Protein AF-A0AAQ4E3R8-F1 (afdb_monomer)

Organism: Amblyomma americanum (NCBI:txid6943)

Foldseek 3Di:
DDDDDDDDDDDPPPPDDDDPPPPPPPPPPPLPAADEPPPVCVVQPDDDSPDDDPDAFKAQDLVSQQQKIKGWDWDQDPVRDTDTDIHMDGAPPCFGQALLVRDTDRQLQHQGSVCSVVNVCLRVQPPDPPGDSDDPVSCVVRQVRRNNSVVVVVVVVVVVVVVVPDDDDD

Solvent-accessible surface area (backbone atoms only — not comparable to full-atom values): 10715 Å² total; per-residue (Å²): 132,89,82,90,82,88,83,81,88,80,77,82,80,82,78,76,82,73,86,81,74,81,72,78,72,71,76,71,75,69,76,78,70,78,70,66,67,90,68,49,50,80,75,73,41,86,81,65,90,77,82,75,77,89,58,62,37,68,43,52,30,59,84,48,68,6,32,30,32,34,42,22,42,73,44,77,45,98,88,72,49,75,44,75,48,77,44,53,49,71,38,65,95,84,18,24,33,11,35,79,80,73,41,69,30,49,64,47,76,11,53,47,45,91,53,28,73,82,31,55,68,46,40,75,33,60,94,46,86,95,53,65,69,66,52,72,68,54,51,60,66,40,45,86,54,16,59,46,52,53,51,52,51,50,53,52,52,51,52,53,54,56,62,70,71,56,76,79,86,130

Sequence (170 aa):
MRTAAQGTRWRVKRTYPVDIAVIFLRGQTRRAAYELPDGVEFVVGGVQTTFQCERGGYFADVSNNCQLFHICNEIYKEDGSVELQQYTFFCGNQTVFNQLSLTCAHPEESVPCSNAPDFFYINDNIGRVGTQAHTEDDLQRAAPLVPGFQQQQQFAASNKHETRLLPPPK

InterPro domains:
  IPR002557 Chitin binding domain [PF01607] (53-113)
  IPR002557 Chitin binding domain [PS50940] (50-115)
  IPR002557 Chitin binding domain [SM00494] (51-115)
  IPR036508 Chitin binding domain superfamily [SSF57625] (51-115)
  IPR052976 Scoloptoxin-like [PTHR22933] (48-166)

Radius of gyration: 32.29 Å; Cα contacts (8 Å, |Δi|>4): 198; chains: 1; bounding box: 82×112×71 Å

pLDDT: mean 81.3, std 18.82, range [37.06, 98.56]

Nearest PDB structures (foldseek):
  2gry-assembly1_A  TM=7.998E-01  e=7.609E-01  Homo sapiens
  6z6d-assembly1_A  TM=4.095E-01  e=6.661E-01  Byrnievirus HK97
  6h01-assembly2_D  TM=4.545E-01  e=1.385E+00  Aequorea victoria
  3l94-assembly1_B  TM=2.468E-01  e=4.468E-01  Pseudomonas aeruginosa

Structure (mmCIF, N/CA/C/O backbone):
data_AF-A0AAQ4E3R8-F1
#
_entry.id   AF-A0AAQ4E3R8-F1
#
loop_
_atom_site.group_PDB
_atom_site.id
_atom_site.type_symbol
_atom_site.label_atom_id
_atom_site.label_alt_id
_atom_site.label_comp_id
_atom_site.label_asym_id
_atom_site.label_entity_id
_atom_site.label_seq_id
_atom_site.pdbx_PDB_ins_code
_atom_site.Cartn_x
_atom_site.Cartn_y
_atom_site.Cartn_z
_atom_site.occupancy
_atom_site.B_iso_or_equiv
_atom_site.auth_seq_id
_atom_site.auth_comp_id
_atom_site.auth_asym_id
_atom_site.auth_atom_id
_atom_site.pdbx_PDB_model_num
ATOM 1 N N . MET A 1 1 ? 49.740 -73.150 -53.128 1.00 37.06 1 MET A N 1
ATOM 2 C CA . MET A 1 1 ? 50.321 -73.603 -51.842 1.00 37.06 1 MET A CA 1
ATOM 3 C C . MET A 1 1 ? 49.910 -72.581 -50.782 1.00 37.06 1 MET A C 1
ATOM 5 O O . MET A 1 1 ? 50.155 -71.410 -51.015 1.00 37.06 1 MET A O 1
ATOM 9 N N . ARG A 1 2 ? 48.958 -72.930 -49.893 1.00 41.69 2 ARG A N 1
ATOM 10 C CA . ARG A 1 2 ? 49.059 -72.904 -48.404 1.00 41.69 2 ARG A CA 1
ATOM 11 C C . ARG A 1 2 ? 49.858 -71.693 -47.870 1.00 41.69 2 ARG A C 1
ATOM 13 O O . ARG A 1 2 ? 51.007 -71.554 -48.246 1.00 41.69 2 ARG A O 1
ATOM 20 N N . THR A 1 3 ? 49.331 -70.809 -47.021 1.00 41.47 3 THR A N 1
ATOM 21 C CA . THR A 1 3 ? 48.738 -71.083 -45.693 1.00 41.47 3 THR A CA 1
ATOM 22 C C . THR A 1 3 ? 47.886 -69.917 -45.166 1.00 41.47 3 THR A C 1
ATOM 24 O O . THR A 1 3 ? 48.167 -68.755 -45.440 1.00 41.47 3 THR A O 1
ATOM 27 N N . ALA A 1 4 ? 46.890 -70.252 -44.341 1.00 44.34 4 ALA A N 1
ATOM 28 C CA . ALA A 1 4 ? 46.156 -69.341 -43.465 1.00 44.34 4 ALA A CA 1
ATOM 29 C C . ALA A 1 4 ? 47.012 -68.885 -42.265 1.00 44.34 4 ALA A C 1
ATOM 31 O O . ALA A 1 4 ? 47.816 -69.668 -41.759 1.00 44.34 4 ALA A O 1
ATOM 32 N N . ALA A 1 5 ? 46.765 -67.675 -41.756 1.00 49.50 5 ALA A N 1
ATOM 33 C CA . ALA A 1 5 ? 47.148 -67.261 -40.408 1.00 49.50 5 ALA A CA 1
ATOM 34 C C . ALA A 1 5 ? 45.989 -66.481 -39.765 1.00 49.50 5 ALA A C 1
ATOM 36 O O . ALA A 1 5 ? 45.514 -65.479 -40.294 1.00 49.50 5 ALA A O 1
ATOM 37 N N . GLN A 1 6 ? 45.507 -67.010 -38.643 1.00 53.19 6 GLN A N 1
ATOM 38 C CA . GLN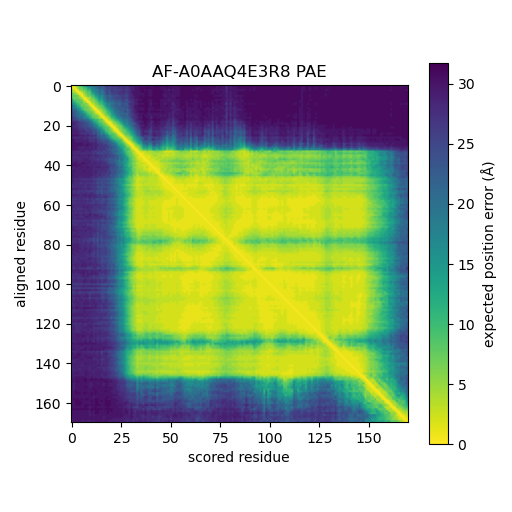 A 1 6 ? 44.514 -66.424 -37.744 1.00 53.19 6 GLN A CA 1
ATOM 39 C C . GLN A 1 6 ? 45.181 -65.342 -36.879 1.00 53.19 6 GLN A C 1
ATOM 41 O O . GLN A 1 6 ? 46.340 -65.500 -36.503 1.00 53.19 6 GLN A O 1
ATOM 46 N N . GLY A 1 7 ? 44.460 -64.280 -36.504 1.00 40.38 7 GLY A N 1
ATOM 47 C CA . GLY A 1 7 ? 45.026 -63.244 -35.632 1.00 40.38 7 GLY A CA 1
ATOM 48 C C . GLY A 1 7 ? 44.042 -62.168 -35.177 1.00 40.38 7 GLY A C 1
ATOM 49 O O . GLY A 1 7 ? 43.924 -61.127 -35.803 1.00 40.38 7 GLY A O 1
ATOM 50 N N . THR A 1 8 ? 43.343 -62.474 -34.083 1.00 46.25 8 THR A N 1
ATOM 51 C CA . THR A 1 8 ? 42.863 -61.574 -33.012 1.00 46.25 8 THR A CA 1
ATOM 52 C C . THR A 1 8 ? 42.056 -60.299 -33.342 1.00 46.25 8 THR A C 1
ATOM 54 O O . THR A 1 8 ? 42.546 -59.232 -33.694 1.00 46.25 8 THR A O 1
ATOM 57 N N . ARG A 1 9 ? 40.760 -60.402 -33.016 1.00 49.06 9 ARG A N 1
ATOM 58 C CA . ARG A 1 9 ? 39.782 -59.325 -32.809 1.00 49.06 9 ARG A CA 1
ATOM 59 C C . ARG A 1 9 ? 40.221 -58.391 -31.670 1.00 49.06 9 ARG A C 1
ATOM 61 O O . ARG A 1 9 ? 40.075 -58.739 -30.498 1.00 49.06 9 ARG A O 1
ATOM 68 N N . TRP A 1 10 ? 40.690 -57.189 -31.994 1.00 40.72 10 TRP A N 1
ATOM 69 C CA . TRP A 1 10 ? 40.943 -56.139 -31.002 1.00 40.72 10 TRP A CA 1
ATOM 70 C C . TRP A 1 10 ? 39.620 -55.526 -30.530 1.00 40.72 10 TRP A C 1
ATOM 72 O O . TRP A 1 10 ? 38.902 -54.860 -31.274 1.00 40.72 10 TRP A O 1
ATOM 82 N N . ARG A 1 11 ? 39.268 -55.795 -29.271 1.00 48.25 11 ARG A N 1
ATOM 83 C CA . ARG A 1 11 ? 38.119 -55.194 -28.592 1.00 48.25 11 ARG A CA 1
ATOM 84 C C . ARG A 1 11 ? 38.507 -53.760 -28.209 1.00 48.25 11 ARG A C 1
ATOM 86 O O . ARG A 1 11 ? 39.247 -53.572 -27.248 1.00 48.25 11 ARG A O 1
ATOM 93 N N . VAL A 1 12 ? 38.026 -52.759 -28.949 1.00 55.62 12 VAL A N 1
ATOM 94 C CA . VAL A 1 12 ? 38.137 -51.343 -28.555 1.00 55.62 12 VAL A CA 1
ATOM 95 C C . VAL A 1 12 ? 37.384 -51.173 -27.234 1.00 55.62 12 VAL A C 1
ATOM 97 O O . VAL A 1 12 ? 36.153 -51.198 -27.207 1.00 55.62 12 VAL A O 1
ATOM 100 N N . LYS A 1 13 ? 38.105 -51.058 -26.114 1.00 42.03 13 LYS A N 1
ATOM 101 C CA . LYS A 1 13 ? 37.509 -50.653 -24.839 1.00 42.03 13 LYS A CA 1
ATOM 102 C C . LYS A 1 13 ? 37.169 -49.167 -24.955 1.00 42.03 13 LYS A C 1
ATOM 104 O O . LYS A 1 13 ? 38.046 -48.324 -24.816 1.00 42.03 13 LYS A O 1
ATOM 109 N N . ARG A 1 14 ? 35.900 -48.848 -25.225 1.00 51.81 14 ARG A N 1
ATOM 110 C CA . ARG A 1 14 ? 35.365 -47.510 -24.948 1.00 51.81 14 ARG A CA 1
ATOM 111 C C . ARG A 1 14 ? 35.287 -47.352 -23.436 1.00 51.81 14 ARG A C 1
ATOM 113 O O . ARG A 1 14 ? 34.315 -47.765 -22.814 1.00 51.81 14 ARG A O 1
ATOM 120 N N . THR A 1 15 ? 36.337 -46.815 -22.839 1.00 49.06 15 THR A N 1
ATOM 121 C CA . THR A 1 15 ? 36.260 -46.237 -21.500 1.00 49.06 15 THR A CA 1
ATOM 122 C C . THR A 1 15 ? 35.716 -44.827 -21.669 1.00 49.06 15 THR A C 1
ATOM 124 O O . THR A 1 15 ? 36.459 -43.918 -22.025 1.00 49.06 15 THR A O 1
ATOM 127 N N . TYR A 1 16 ? 34.406 -44.671 -21.497 1.00 47.34 16 TYR A N 1
ATOM 128 C CA . TYR A 1 16 ? 33.791 -43.363 -21.315 1.00 47.34 16 TYR A CA 1
ATOM 129 C C . TYR A 1 16 ? 34.070 -42.928 -19.873 1.00 47.34 16 TYR A C 1
ATOM 131 O O . TYR A 1 16 ? 33.638 -43.632 -18.956 1.00 47.34 16 TYR A O 1
ATOM 139 N N . PRO A 1 17 ? 34.821 -41.843 -19.633 1.00 46.50 17 PRO A N 1
ATOM 140 C CA . PRO A 1 17 ? 34.909 -41.294 -18.295 1.00 46.50 17 PRO A CA 1
ATOM 141 C C . PRO A 1 17 ? 33.572 -40.623 -17.945 1.00 46.50 17 PRO A C 1
ATOM 143 O O . PRO A 1 17 ? 33.121 -39.725 -18.647 1.00 46.50 17 PRO A O 1
ATOM 146 N N . VAL A 1 18 ? 32.952 -41.154 -16.892 1.00 46.03 18 VAL A N 1
ATOM 147 C CA . VAL A 1 18 ? 32.177 -40.482 -15.836 1.00 46.03 18 VAL A CA 1
ATOM 148 C C . VAL A 1 18 ? 31.331 -39.274 -16.265 1.00 46.03 18 VAL A C 1
ATOM 150 O O . VAL A 1 18 ? 31.833 -38.168 -16.435 1.00 46.03 18 VAL A O 1
ATOM 153 N N . ASP A 1 19 ? 30.027 -39.522 -16.374 1.00 46.50 19 ASP A N 1
ATOM 154 C CA . ASP A 1 19 ? 28.915 -38.642 -15.993 1.00 46.50 19 ASP A CA 1
ATOM 155 C C . ASP A 1 19 ? 29.241 -37.149 -15.782 1.00 46.50 19 ASP A C 1
ATOM 157 O O . ASP A 1 19 ? 29.389 -36.680 -14.653 1.00 46.50 19 ASP A O 1
ATOM 161 N N . ILE A 1 20 ? 29.236 -36.355 -16.859 1.00 53.28 20 ILE A N 1
ATOM 162 C CA . ILE A 1 20 ? 28.946 -34.920 -16.736 1.00 53.28 20 ILE A CA 1
ATOM 163 C C . ILE A 1 20 ? 27.427 -34.773 -16.771 1.00 53.28 20 ILE A C 1
ATOM 165 O O . ILE A 1 20 ? 26.821 -34.476 -17.801 1.00 53.28 20 ILE A O 1
ATOM 169 N N . ALA A 1 21 ? 26.796 -35.004 -15.622 1.00 49.38 21 ALA A N 1
ATOM 170 C CA . ALA A 1 21 ? 25.488 -34.431 -15.370 1.00 49.38 21 ALA A CA 1
ATOM 171 C C . ALA A 1 21 ? 25.682 -32.910 -15.313 1.00 49.38 21 ALA A C 1
ATOM 173 O O . ALA A 1 21 ? 26.139 -32.369 -14.306 1.00 49.38 21 ALA A O 1
ATOM 174 N N . VAL A 1 22 ? 25.359 -32.210 -16.404 1.00 52.44 22 VAL A N 1
ATOM 175 C CA . VAL A 1 22 ? 25.120 -30.766 -16.346 1.00 52.44 22 VAL A CA 1
ATOM 176 C C . VAL A 1 22 ? 23.833 -30.597 -15.549 1.00 52.44 22 VAL A C 1
ATOM 178 O O . VAL A 1 22 ? 22.731 -30.543 -16.092 1.00 52.44 22 VAL A O 1
ATOM 181 N N . ILE A 1 23 ? 23.967 -30.603 -14.224 1.00 56.31 23 ILE A N 1
ATOM 182 C CA . ILE A 1 23 ? 22.921 -30.142 -13.332 1.00 56.31 23 ILE A CA 1
ATOM 183 C C . ILE A 1 23 ? 22.808 -28.658 -13.654 1.00 56.31 23 ILE A C 1
ATOM 185 O O . ILE A 1 23 ? 23.637 -27.856 -13.224 1.00 56.31 23 ILE A O 1
ATOM 189 N N . PHE A 1 24 ? 21.803 -28.292 -14.448 1.00 54.31 24 PHE A N 1
ATOM 190 C CA . PHE A 1 24 ? 21.283 -26.938 -14.419 1.00 54.31 24 PHE A CA 1
ATOM 191 C C . PHE A 1 24 ? 20.833 -26.717 -12.979 1.00 54.31 24 PHE A C 1
ATOM 193 O O . PHE A 1 24 ? 19.710 -27.057 -12.602 1.00 54.31 24 PHE A O 1
ATOM 200 N N . LEU A 1 25 ? 21.733 -26.195 -12.147 1.00 53.94 25 LEU A N 1
ATOM 201 C CA . LEU A 1 25 ? 21.341 -25.495 -10.947 1.00 53.94 25 LEU A CA 1
ATOM 202 C C . LEU A 1 25 ? 20.507 -24.337 -11.482 1.00 53.94 25 LEU A C 1
ATOM 204 O O . LEU A 1 25 ? 21.047 -23.307 -11.879 1.00 53.94 25 LEU A O 1
ATOM 208 N N . ARG A 1 26 ? 19.185 -24.539 -11.581 1.00 59.34 26 ARG A N 1
ATOM 209 C CA . ARG A 1 26 ? 18.241 -23.429 -11.561 1.00 59.34 26 ARG A CA 1
ATOM 210 C C . ARG A 1 26 ? 18.708 -22.617 -10.375 1.00 59.34 26 ARG A C 1
ATOM 212 O O . ARG A 1 26 ? 18.636 -23.125 -9.255 1.00 59.34 26 ARG A O 1
ATOM 219 N N . GLY A 1 27 ? 19.304 -21.455 -10.641 1.00 45.84 27 GLY A N 1
ATOM 220 C CA . GLY A 1 27 ? 19.677 -20.531 -9.595 1.00 45.84 27 GLY A CA 1
ATOM 221 C C . GLY A 1 27 ? 18.427 -20.386 -8.759 1.00 45.84 27 GLY A C 1
ATOM 222 O O . GLY A 1 27 ? 17.420 -19.871 -9.238 1.00 45.84 27 GLY A O 1
ATOM 223 N N . GLN A 1 28 ? 18.444 -20.960 -7.559 1.00 60.31 28 GLN A N 1
ATOM 224 C CA . GLN A 1 28 ? 17.510 -20.530 -6.552 1.00 60.31 28 GLN A CA 1
ATOM 225 C C . GLN A 1 28 ? 17.871 -19.063 -6.421 1.00 60.31 28 GLN A C 1
ATOM 227 O O . GLN A 1 28 ? 18.950 -18.745 -5.917 1.00 60.31 28 GLN A O 1
ATOM 232 N N . THR A 1 29 ? 17.035 -18.190 -6.983 1.00 53.91 29 THR A N 1
ATOM 233 C CA . THR A 1 29 ? 16.922 -16.819 -6.520 1.00 53.91 29 THR A CA 1
ATOM 234 C C . THR A 1 29 ? 16.793 -16.977 -5.021 1.00 53.91 29 THR A C 1
ATOM 236 O O . THR A 1 29 ? 15.766 -17.425 -4.508 1.00 53.91 29 THR A O 1
ATOM 239 N N . ARG A 1 30 ? 17.919 -16.817 -4.320 1.00 55.19 30 ARG A N 1
ATOM 240 C CA . ARG A 1 30 ? 17.933 -16.839 -2.869 1.00 55.19 30 ARG A CA 1
ATOM 241 C C . ARG A 1 30 ? 16.901 -15.790 -2.520 1.00 55.19 30 ARG A C 1
ATOM 243 O O . ARG A 1 30 ? 17.059 -14.655 -2.963 1.00 55.19 30 ARG A O 1
ATOM 250 N N . ARG A 1 31 ? 15.811 -16.192 -1.857 1.00 57.72 31 ARG A N 1
ATOM 251 C CA . ARG A 1 31 ? 14.845 -15.228 -1.333 1.00 57.72 31 ARG A CA 1
ATOM 252 C C . ARG A 1 31 ? 15.691 -14.178 -0.634 1.00 57.72 31 ARG A C 1
ATOM 254 O O . ARG A 1 31 ? 16.451 -14.547 0.265 1.00 57.72 31 ARG A O 1
ATOM 261 N N . ALA A 1 32 ? 15.664 -12.941 -1.123 1.00 61.22 32 ALA A N 1
ATOM 262 C CA . ALA A 1 32 ? 16.293 -11.857 -0.403 1.00 61.22 32 ALA A CA 1
ATOM 263 C C . ALA A 1 32 ? 15.573 -11.842 0.945 1.00 61.22 32 ALA A C 1
ATOM 265 O O . ALA A 1 32 ? 14.362 -11.624 1.004 1.00 61.22 32 ALA A O 1
ATOM 266 N N . ALA A 1 33 ? 16.276 -12.252 2.002 1.00 68.44 33 ALA A N 1
ATOM 267 C CA . ALA A 1 33 ? 15.750 -12.117 3.346 1.00 68.44 33 ALA A CA 1
ATOM 268 C C . ALA A 1 33 ? 15.401 -10.637 3.526 1.00 68.44 33 ALA A C 1
ATOM 270 O O . ALA A 1 33 ? 16.130 -9.785 3.016 1.00 68.44 33 ALA A O 1
ATOM 271 N N . TYR A 1 34 ? 14.272 -10.334 4.169 1.00 88.69 34 TYR A N 1
ATOM 272 C CA . TYR A 1 34 ? 13.910 -8.942 4.413 1.00 88.69 34 TYR A CA 1
ATOM 273 C C . TYR A 1 34 ? 15.069 -8.267 5.149 1.00 88.69 34 TYR A C 1
ATOM 275 O O . TYR A 1 34 ? 15.470 -8.724 6.217 1.00 88.69 34 TYR A O 1
ATOM 283 N N . GLU A 1 35 ? 15.623 -7.219 4.551 1.00 88.44 35 GLU A N 1
ATOM 284 C CA . GLU A 1 35 ? 16.697 -6.444 5.156 1.00 88.44 35 GLU A CA 1
ATOM 285 C C . GLU A 1 35 ? 16.053 -5.378 6.038 1.00 88.44 35 GLU A C 1
ATOM 287 O O . GLU A 1 35 ? 15.568 -4.355 5.557 1.00 88.44 35 GLU A O 1
ATOM 292 N N . LEU A 1 36 ? 15.959 -5.680 7.331 1.00 88.69 36 LEU A N 1
ATOM 293 C CA . LEU A 1 36 ? 15.380 -4.800 8.336 1.00 88.69 36 LEU A CA 1
ATOM 294 C C . LEU A 1 36 ? 16.458 -4.349 9.331 1.00 88.69 36 LEU A C 1
ATOM 296 O O . LEU A 1 36 ? 17.459 -5.045 9.495 1.00 88.69 36 LEU A O 1
ATOM 300 N N . PRO A 1 37 ? 16.271 -3.200 10.006 1.00 86.75 37 PRO A N 1
ATOM 301 C CA . PRO A 1 37 ? 17.172 -2.777 11.072 1.00 86.75 37 PRO A CA 1
ATOM 302 C C . PRO A 1 37 ? 17.239 -3.804 12.208 1.00 86.75 37 PRO A C 1
ATOM 304 O O . PRO A 1 37 ? 16.221 -4.400 12.568 1.00 86.75 37 PRO A O 1
ATOM 307 N N . ASP A 1 38 ? 18.417 -3.942 12.819 1.00 87.50 38 ASP A N 1
ATOM 308 C CA . ASP A 1 38 ? 18.624 -4.826 13.967 1.00 87.50 38 ASP A CA 1
ATOM 309 C C . ASP A 1 38 ? 17.612 -4.541 15.090 1.00 87.50 38 ASP A C 1
ATOM 311 O O . ASP A 1 38 ? 17.459 -3.405 15.549 1.00 87.50 38 ASP A O 1
ATOM 315 N N . GLY A 1 39 ? 16.940 -5.592 15.566 1.00 84.25 39 GLY A N 1
ATOM 316 C CA . GLY A 1 39 ? 16.006 -5.517 16.688 1.00 84.25 39 GLY A CA 1
ATOM 317 C C . GLY A 1 39 ? 14.576 -5.125 16.314 1.00 84.25 39 GLY A C 1
ATOM 318 O O . GLY A 1 39 ? 13.744 -4.954 17.210 1.00 84.25 39 GLY A O 1
ATOM 319 N N . VAL A 1 40 ? 14.247 -5.023 15.024 1.00 87.31 40 VAL A N 1
ATOM 320 C CA . VAL A 1 40 ? 12.858 -4.845 14.569 1.00 87.31 40 VAL A CA 1
ATOM 321 C C . VAL A 1 40 ? 11.938 -5.949 15.105 1.00 87.31 40 VAL A C 1
ATOM 323 O O . VAL A 1 40 ? 10.776 -5.693 15.411 1.00 87.31 40 VAL A O 1
ATOM 326 N N . GLU A 1 41 ? 12.459 -7.161 15.297 1.00 86.00 41 GLU A N 1
ATOM 327 C CA . GLU A 1 41 ? 11.716 -8.339 15.750 1.00 86.00 41 GLU A CA 1
ATOM 328 C C . GLU A 1 41 ? 11.168 -8.159 17.170 1.00 86.00 41 GLU A C 1
ATOM 330 O O . GLU A 1 41 ? 10.168 -8.773 17.535 1.00 86.00 41 GLU A O 1
ATOM 335 N N . PHE A 1 42 ? 11.782 -7.289 17.980 1.00 86.44 42 PHE A N 1
ATOM 336 C CA . PHE A 1 42 ? 11.260 -6.939 19.303 1.00 86.44 42 PHE A CA 1
ATOM 337 C C . PHE A 1 42 ? 10.014 -6.049 19.228 1.00 86.44 42 PHE A C 1
ATOM 339 O O . PHE A 1 42 ? 9.242 -6.000 20.182 1.00 86.44 42 PHE A O 1
ATOM 346 N N . VAL A 1 43 ? 9.827 -5.342 18.111 1.00 85.88 43 VAL A N 1
ATOM 347 C CA . VAL A 1 43 ? 8.702 -4.431 17.877 1.00 85.88 43 VAL A CA 1
ATOM 348 C C . VAL A 1 43 ? 7.580 -5.145 17.134 1.00 85.88 43 VAL A C 1
ATOM 350 O O . VAL A 1 43 ? 6.437 -5.108 17.582 1.00 85.88 43 VAL A O 1
ATOM 353 N N . VAL A 1 44 ? 7.903 -5.805 16.018 1.00 86.69 44 VAL A N 1
ATOM 354 C CA . VAL A 1 44 ? 6.900 -6.437 15.140 1.00 86.69 44 VAL A CA 1
ATOM 355 C C . VAL A 1 44 ? 6.669 -7.920 15.443 1.00 86.69 44 VAL A C 1
ATOM 357 O O . VAL A 1 44 ? 5.748 -8.538 14.914 1.00 86.69 44 VAL A O 1
ATOM 360 N N . GLY A 1 45 ? 7.489 -8.511 16.313 1.00 88.50 45 GLY A N 1
ATOM 361 C CA . GLY A 1 45 ? 7.459 -9.939 16.597 1.00 88.50 45 GLY A CA 1
ATOM 362 C C . GLY A 1 45 ? 8.094 -10.772 15.482 1.00 88.50 45 GLY A C 1
ATOM 363 O O . GLY A 1 45 ? 9.021 -10.347 14.792 1.00 88.50 45 GLY A O 1
ATOM 364 N N . GLY A 1 46 ? 7.609 -12.005 15.327 1.00 88.44 46 GLY A N 1
ATOM 365 C CA . GLY A 1 46 ? 8.092 -12.916 14.292 1.00 88.44 46 GLY A CA 1
ATOM 366 C C . GLY A 1 46 ? 7.671 -12.459 12.896 1.00 88.44 46 GLY A C 1
ATOM 367 O O . GLY A 1 46 ? 6.480 -12.368 12.614 1.00 88.44 46 GLY A O 1
ATOM 368 N N . VAL A 1 47 ? 8.651 -12.231 12.021 1.00 91.44 47 VAL A N 1
ATOM 369 C CA . VAL A 1 47 ? 8.425 -11.759 10.650 1.00 91.44 47 VAL A CA 1
ATOM 370 C C . VAL A 1 47 ? 8.219 -12.926 9.682 1.00 91.44 47 VAL A C 1
ATOM 372 O O . VAL A 1 47 ? 9.067 -13.812 9.556 1.00 91.44 47 VAL A O 1
ATOM 375 N N . GLN A 1 48 ? 7.112 -12.900 8.941 1.00 92.88 48 GLN A N 1
ATOM 376 C CA . GLN A 1 48 ? 6.846 -13.809 7.828 1.00 92.88 48 GLN A CA 1
ATOM 377 C C . GLN A 1 48 ? 7.436 -13.266 6.523 1.00 92.88 48 GLN A C 1
ATOM 379 O O . GLN A 1 48 ? 7.037 -12.213 6.042 1.00 92.88 48 GLN A O 1
ATOM 384 N N . THR A 1 49 ? 8.366 -13.997 5.911 1.00 93.19 49 THR A N 1
ATOM 385 C CA . THR A 1 49 ? 9.062 -13.582 4.677 1.00 93.19 49 THR A CA 1
ATOM 386 C C . THR A 1 49 ? 8.435 -14.205 3.423 1.00 93.19 49 THR A C 1
ATOM 388 O O . THR A 1 49 ? 9.086 -14.915 2.649 1.00 93.19 49 THR A O 1
ATOM 391 N N . THR A 1 50 ? 7.123 -14.016 3.266 1.00 93.12 50 THR A N 1
ATOM 392 C CA . THR A 1 50 ? 6.307 -14.639 2.206 1.00 93.12 50 THR A CA 1
ATOM 393 C C . THR A 1 50 ? 5.958 -13.703 1.052 1.00 93.12 50 THR A C 1
ATOM 395 O O . THR A 1 50 ? 5.599 -14.203 -0.017 1.00 93.12 50 THR A O 1
ATOM 398 N N . PHE A 1 51 ? 6.071 -12.384 1.238 1.00 95.25 51 PHE A N 1
ATOM 399 C CA . PHE A 1 51 ? 5.763 -11.399 0.204 1.00 95.25 51 PHE A CA 1
ATOM 400 C C . PHE A 1 51 ? 6.749 -11.488 -0.964 1.00 95.25 51 PHE A C 1
ATOM 402 O O . PHE A 1 51 ? 7.937 -11.762 -0.780 1.00 95.25 51 PHE A O 1
ATOM 409 N N . GLN A 1 52 ? 6.236 -11.240 -2.167 1.00 94.06 52 GLN A N 1
ATOM 410 C CA . GLN A 1 52 ? 7.007 -11.148 -3.398 1.00 94.06 52 GLN A CA 1
ATOM 411 C C . GLN A 1 52 ? 6.460 -9.999 -4.243 1.00 94.06 52 GLN A C 1
ATOM 413 O O . GLN A 1 52 ? 5.248 -9.875 -4.416 1.00 94.06 52 GLN A O 1
ATOM 418 N N . CYS A 1 53 ? 7.357 -9.184 -4.795 1.00 95.44 53 CYS A N 1
ATOM 419 C CA . CYS A 1 53 ? 6.986 -8.146 -5.747 1.00 95.44 53 CYS A CA 1
ATOM 420 C C . CYS A 1 53 ? 6.438 -8.757 -7.043 1.00 95.44 53 CYS A C 1
ATOM 422 O O . CYS A 1 53 ? 7.132 -9.524 -7.708 1.00 95.44 53 CYS A O 1
ATOM 424 N N . GLU A 1 54 ? 5.224 -8.365 -7.427 1.00 93.69 54 GLU A N 1
ATOM 425 C CA . GLU A 1 54 ? 4.629 -8.718 -8.727 1.00 93.69 54 GLU A CA 1
ATOM 426 C C . GLU A 1 54 ? 4.763 -7.588 -9.757 1.00 93.69 54 GLU A C 1
ATOM 428 O O . GLU A 1 54 ? 4.815 -7.841 -10.959 1.00 93.69 54 GLU A O 1
ATOM 433 N N . ARG A 1 55 ? 4.828 -6.337 -9.286 1.00 94.75 55 ARG A N 1
ATOM 434 C CA . ARG A 1 55 ? 4.957 -5.117 -10.094 1.00 94.75 55 ARG A CA 1
ATOM 435 C C . ARG A 1 55 ? 5.538 -3.970 -9.267 1.00 94.75 55 ARG A C 1
ATOM 437 O O . ARG A 1 55 ? 5.629 -4.093 -8.043 1.00 94.75 55 ARG A O 1
ATOM 444 N N . GLY A 1 56 ? 5.877 -2.855 -9.912 1.00 95.25 56 GLY A N 1
ATOM 445 C CA . GLY A 1 56 ? 6.265 -1.632 -9.212 1.00 95.25 56 GLY A CA 1
ATOM 446 C C . GLY A 1 56 ? 5.161 -1.081 -8.296 1.00 95.25 56 GLY A C 1
ATOM 447 O O . GLY A 1 56 ? 3.982 -1.089 -8.658 1.00 95.25 56 GLY A O 1
ATOM 448 N N . GLY A 1 57 ? 5.528 -0.597 -7.106 1.00 96.69 57 GLY A N 1
ATOM 449 C CA . GLY A 1 57 ? 4.584 0.029 -6.172 1.00 96.69 57 GLY A CA 1
ATOM 450 C C . GLY A 1 57 ? 4.887 -0.202 -4.692 1.00 96.69 57 GLY A C 1
ATOM 451 O O . GLY A 1 57 ? 5.917 -0.759 -4.323 1.00 96.69 57 GLY A O 1
ATOM 452 N N . TYR A 1 58 ? 3.956 0.234 -3.851 1.00 98.00 58 TYR A N 1
ATOM 453 C CA . TYR A 1 58 ? 3.967 0.134 -2.398 1.00 98.00 58 TYR A CA 1
ATOM 454 C C . TYR A 1 58 ? 2.881 -0.847 -1.955 1.00 98.00 58 TYR A C 1
ATOM 456 O O . TYR A 1 58 ? 1.715 -0.714 -2.341 1.00 98.00 58 TYR A O 1
ATOM 464 N N . PHE A 1 59 ? 3.251 -1.823 -1.134 1.00 98.44 59 PHE A N 1
ATOM 465 C CA . PHE A 1 59 ? 2.383 -2.942 -0.781 1.00 98.44 59 PHE A CA 1
ATOM 466 C C . PHE A 1 59 ? 2.377 -3.189 0.721 1.00 98.44 59 PHE A C 1
ATOM 468 O O . PHE A 1 59 ? 3.426 -3.383 1.334 1.00 98.44 59 PHE A O 1
ATOM 475 N N . ALA A 1 60 ? 1.184 -3.226 1.305 1.00 98.50 60 ALA A N 1
ATOM 476 C CA . ALA A 1 60 ? 0.981 -3.634 2.684 1.00 98.50 60 ALA A CA 1
ATOM 477 C C . ALA A 1 60 ? 1.287 -5.130 2.856 1.00 98.50 60 ALA A C 1
ATOM 479 O O . ALA A 1 60 ? 0.776 -5.962 2.099 1.00 98.50 60 ALA A O 1
ATOM 480 N N . ASP A 1 61 ? 2.067 -5.490 3.877 1.00 98.00 61 ASP A N 1
ATOM 481 C CA . ASP A 1 61 ? 2.327 -6.894 4.187 1.00 98.00 61 ASP A CA 1
ATOM 482 C C . ASP A 1 61 ? 1.218 -7.470 5.074 1.00 98.00 61 ASP A C 1
ATOM 484 O O . ASP A 1 61 ? 1.269 -7.428 6.308 1.00 98.00 61 ASP A O 1
ATOM 488 N N . VAL A 1 62 ? 0.204 -8.051 4.436 1.00 97.88 62 VAL A N 1
ATOM 489 C CA . VAL A 1 62 ? -0.935 -8.664 5.135 1.00 97.88 62 VAL A CA 1
ATOM 490 C C . VAL A 1 62 ? -0.502 -9.852 6.003 1.00 97.88 62 VAL A C 1
ATOM 492 O O . VAL A 1 62 ? -1.113 -10.112 7.039 1.00 97.88 62 VAL A O 1
ATOM 495 N N . SER A 1 63 ? 0.586 -10.545 5.642 1.00 96.75 63 SER A N 1
ATOM 496 C CA . SER A 1 63 ? 1.103 -11.687 6.416 1.00 96.75 63 SER A CA 1
ATOM 497 C C . SER A 1 63 ? 1.761 -11.251 7.732 1.00 96.75 63 SER A C 1
ATOM 499 O O . SER A 1 63 ? 1.915 -12.070 8.641 1.00 96.75 63 SER A O 1
ATOM 501 N N . ASN A 1 64 ? 2.104 -9.965 7.845 1.00 96.31 64 ASN A N 1
ATOM 502 C CA . ASN A 1 64 ? 2.684 -9.325 9.026 1.00 96.31 64 ASN A CA 1
ATOM 503 C C . ASN A 1 64 ? 1.782 -8.209 9.582 1.00 96.31 64 ASN A C 1
ATOM 505 O O . ASN A 1 64 ? 2.263 -7.214 10.125 1.00 96.31 64 ASN A O 1
ATOM 509 N N . ASN A 1 65 ? 0.459 -8.363 9.446 1.00 96.62 65 ASN A N 1
ATOM 510 C CA . ASN A 1 65 ? -0.551 -7.438 9.977 1.00 96.62 65 ASN A CA 1
ATOM 511 C C . ASN A 1 65 ? -0.345 -5.972 9.549 1.00 96.62 65 ASN A C 1
ATOM 513 O O . ASN A 1 65 ? -0.692 -5.055 10.292 1.00 96.62 65 ASN A O 1
ATOM 517 N N . CYS A 1 66 ? 0.245 -5.749 8.370 1.00 98.19 66 CYS A N 1
ATOM 518 C CA . CYS A 1 66 ? 0.573 -4.435 7.822 1.00 98.19 66 CYS A CA 1
ATOM 519 C C . CYS A 1 66 ? 1.495 -3.596 8.724 1.00 98.19 66 CYS A C 1
ATOM 521 O O . CYS A 1 66 ? 1.639 -2.395 8.516 1.00 98.19 66 CYS A O 1
ATOM 523 N N . GLN A 1 67 ? 2.151 -4.212 9.713 1.00 96.88 67 GLN A N 1
ATOM 524 C CA . GLN A 1 67 ? 3.234 -3.577 10.471 1.00 96.88 67 GLN A CA 1
ATOM 525 C C . GLN A 1 67 ? 4.496 -3.448 9.616 1.00 96.88 67 GLN A C 1
ATOM 527 O O . GLN A 1 67 ? 5.333 -2.584 9.868 1.00 96.88 67 GLN A O 1
ATOM 532 N N . LEU A 1 68 ? 4.608 -4.300 8.595 1.00 97.00 68 LEU A N 1
ATOM 533 C CA . LEU A 1 68 ? 5.577 -4.200 7.519 1.00 97.00 68 LEU A CA 1
ATOM 534 C C . LEU A 1 68 ? 4.884 -3.769 6.224 1.00 97.00 68 LEU A C 1
ATOM 536 O O . LEU A 1 68 ? 3.704 -4.051 5.993 1.00 97.00 68 LEU A O 1
ATOM 540 N N . PHE A 1 69 ? 5.647 -3.111 5.365 1.00 98.19 69 PHE A N 1
ATOM 541 C CA . PHE A 1 69 ? 5.266 -2.831 3.991 1.00 98.19 69 PHE A CA 1
ATOM 542 C C . PHE A 1 69 ? 6.477 -2.945 3.076 1.00 98.19 69 PHE A C 1
ATOM 544 O O . PHE A 1 69 ? 7.631 -2.907 3.518 1.00 98.19 69 PHE A O 1
ATOM 551 N N . HIS A 1 70 ? 6.203 -3.080 1.787 1.00 97.94 70 HIS A N 1
ATOM 552 C CA . HIS A 1 70 ? 7.219 -3.281 0.772 1.00 97.94 70 HIS A CA 1
ATOM 553 C C . HIS A 1 70 ? 7.148 -2.201 -0.290 1.00 97.94 70 HIS A C 1
ATOM 555 O O . HIS A 1 70 ? 6.061 -1.799 -0.700 1.00 97.94 70 HIS A O 1
ATOM 561 N N . ILE A 1 71 ? 8.313 -1.773 -0.761 1.00 97.31 71 ILE A N 1
ATOM 562 C CA . ILE A 1 71 ? 8.448 -0.971 -1.973 1.00 97.31 71 ILE A CA 1
ATOM 563 C C . ILE A 1 71 ? 9.098 -1.856 -3.028 1.00 97.31 71 ILE A C 1
ATOM 565 O O . ILE A 1 71 ? 10.178 -2.404 -2.809 1.00 97.31 71 ILE A O 1
ATOM 569 N N . CYS A 1 72 ? 8.433 -1.992 -4.165 1.00 97.12 72 CYS A N 1
ATOM 570 C CA . CYS A 1 72 ? 8.905 -2.728 -5.322 1.00 97.12 72 CYS A CA 1
ATOM 571 C C . CYS A 1 72 ? 9.310 -1.730 -6.403 1.00 97.12 72 CYS A C 1
ATOM 573 O O . CYS A 1 72 ? 8.467 -0.989 -6.909 1.00 97.12 72 CYS A O 1
ATOM 575 N N . ASN A 1 73 ? 10.591 -1.724 -6.761 1.00 95.06 73 ASN A N 1
ATOM 576 C CA . ASN A 1 73 ? 11.137 -0.872 -7.809 1.00 95.06 73 ASN A CA 1
ATOM 577 C C . ASN A 1 73 ? 11.440 -1.699 -9.056 1.00 95.06 73 ASN A C 1
ATOM 579 O O . ASN A 1 73 ? 12.109 -2.727 -8.981 1.00 95.06 73 ASN A O 1
ATOM 583 N N . GLU A 1 74 ? 10.980 -1.225 -10.207 1.00 94.44 74 GLU A N 1
ATOM 584 C CA . GLU A 1 74 ? 11.318 -1.802 -11.506 1.00 94.44 74 GLU A CA 1
ATOM 585 C C . GLU A 1 74 ? 12.674 -1.268 -11.978 1.00 94.44 74 GLU A C 1
ATOM 587 O O . GLU A 1 74 ? 12.839 -0.075 -12.233 1.00 94.44 74 GLU A O 1
ATOM 592 N N . ILE A 1 75 ? 13.651 -2.163 -12.101 1.00 94.50 75 ILE A N 1
ATOM 593 C CA . ILE A 1 75 ? 14.964 -1.882 -12.674 1.00 94.50 75 ILE A CA 1
ATOM 594 C C . ILE A 1 75 ? 14.975 -2.404 -14.105 1.00 94.50 75 ILE A C 1
ATOM 596 O O . ILE A 1 75 ? 14.945 -3.612 -14.347 1.00 94.50 75 ILE A O 1
ATOM 600 N N . TYR A 1 76 ? 15.060 -1.479 -15.052 1.00 94.44 76 TYR A N 1
ATOM 601 C CA . TYR A 1 76 ? 15.186 -1.780 -16.472 1.00 94.44 76 TYR A CA 1
ATOM 602 C C . TYR A 1 76 ? 16.658 -2.027 -16.806 1.00 94.44 76 TYR A C 1
ATOM 604 O O . TYR A 1 76 ? 17.499 -1.145 -16.625 1.00 94.44 76 TYR A O 1
ATOM 612 N N . LYS A 1 77 ? 16.976 -3.235 -17.270 1.00 94.94 77 LYS A N 1
ATOM 613 C CA . LYS A 1 77 ? 18.336 -3.625 -17.658 1.00 94.94 77 LYS A CA 1
ATOM 614 C C . LYS A 1 77 ? 18.607 -3.328 -19.130 1.00 94.94 77 LYS A C 1
ATOM 616 O O . LYS A 1 77 ? 17.689 -3.174 -19.932 1.00 94.94 77 LYS A O 1
ATOM 621 N N . GLU A 1 78 ? 19.888 -3.298 -19.494 1.00 95.31 78 GLU A N 1
ATOM 622 C CA . GLU A 1 78 ? 20.333 -3.065 -20.878 1.00 95.31 78 GLU A CA 1
ATOM 623 C C . GLU A 1 78 ? 19.818 -4.125 -21.866 1.00 95.31 78 GLU A C 1
ATOM 625 O O . GLU A 1 78 ? 19.629 -3.832 -23.043 1.0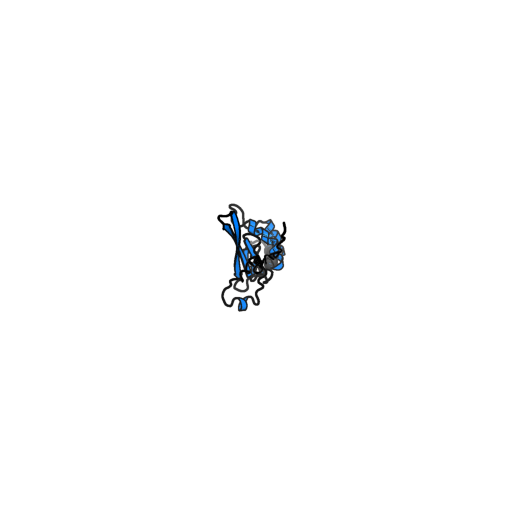0 95.31 78 GLU A O 1
ATOM 630 N N . ASP A 1 79 ? 19.551 -5.346 -21.393 1.00 94.62 79 ASP A N 1
ATOM 631 C CA . ASP A 1 79 ? 18.988 -6.441 -22.193 1.00 94.62 79 ASP A CA 1
ATOM 632 C C . ASP A 1 79 ? 17.462 -6.342 -22.394 1.00 94.62 79 ASP A C 1
ATOM 634 O O . ASP A 1 79 ? 16.862 -7.210 -23.030 1.00 94.62 79 ASP A O 1
ATOM 638 N N . GLY A 1 80 ? 16.828 -5.290 -21.864 1.00 93.00 80 GLY A N 1
ATOM 639 C CA . GLY A 1 80 ? 15.386 -5.065 -21.925 1.00 93.00 80 GLY A CA 1
ATOM 640 C C . GLY A 1 80 ? 14.574 -5.878 -20.914 1.00 93.00 80 GLY A C 1
ATOM 641 O O . GLY A 1 80 ? 13.348 -5.763 -20.902 1.00 93.00 80 GLY A O 1
ATOM 642 N N . SER A 1 81 ? 15.216 -6.686 -20.063 1.00 94.69 81 SER A N 1
ATOM 643 C CA . SER A 1 81 ? 14.533 -7.343 -18.950 1.00 94.69 81 SER A CA 1
ATOM 644 C C . SER A 1 81 ? 14.235 -6.353 -17.820 1.00 94.69 81 SER A C 1
ATOM 646 O O . SER A 1 81 ? 14.953 -5.370 -17.611 1.00 94.69 81 SER A O 1
ATOM 648 N N . VAL A 1 82 ? 13.153 -6.620 -17.088 1.00 94.19 82 VAL A N 1
ATOM 649 C CA . VAL A 1 82 ? 12.775 -5.864 -15.891 1.00 94.19 82 VAL A CA 1
ATOM 650 C C . VAL A 1 82 ? 13.032 -6.742 -14.677 1.00 94.19 82 VAL A C 1
ATOM 652 O O . VAL A 1 82 ? 12.523 -7.859 -14.588 1.00 94.19 82 VAL A O 1
ATOM 655 N N . GLU A 1 83 ? 13.835 -6.242 -13.745 1.00 94.12 83 GLU A N 1
ATOM 656 C CA . GLU A 1 83 ? 14.021 -6.843 -12.428 1.00 94.12 83 GLU A CA 1
ATOM 657 C C . GLU A 1 83 ? 13.226 -6.052 -11.391 1.00 94.12 83 GLU A C 1
ATOM 659 O O . GLU A 1 83 ? 13.265 -4.825 -11.380 1.00 94.12 83 GLU A O 1
ATOM 664 N N . LEU A 1 84 ? 12.516 -6.752 -10.505 1.00 94.00 84 LEU A N 1
ATOM 665 C CA . LEU A 1 84 ? 11.833 -6.129 -9.377 1.00 94.00 84 LEU A CA 1
ATOM 666 C C . LEU A 1 84 ? 12.733 -6.181 -8.147 1.00 94.00 84 LEU A C 1
ATOM 668 O O . LEU A 1 84 ? 12.980 -7.250 -7.589 1.00 94.00 84 LEU A O 1
ATOM 672 N N . GLN A 1 85 ? 13.200 -5.015 -7.716 1.00 94.75 85 GLN A N 1
ATOM 673 C CA . GLN A 1 85 ? 13.936 -4.860 -6.473 1.00 94.75 85 GLN A CA 1
ATOM 674 C C . GLN A 1 85 ? 12.966 -4.572 -5.329 1.00 94.75 85 GLN A C 1
ATOM 676 O O . GLN A 1 85 ? 12.250 -3.571 -5.347 1.00 94.75 85 GLN A O 1
ATOM 681 N N . GLN A 1 86 ? 12.958 -5.455 -4.332 1.00 95.44 86 GLN A N 1
ATOM 682 C CA . GLN A 1 86 ? 12.136 -5.323 -3.135 1.00 95.44 86 GLN A CA 1
ATOM 683 C C . GLN A 1 86 ? 12.908 -4.624 -2.016 1.00 95.44 86 GLN A C 1
ATOM 685 O O . GLN A 1 86 ? 14.018 -5.025 -1.674 1.00 95.44 86 GLN A O 1
ATOM 690 N N . TYR A 1 87 ? 12.258 -3.659 -1.378 1.00 96.12 87 TYR A N 1
ATOM 691 C CA . TYR A 1 87 ? 12.663 -3.070 -0.109 1.00 96.12 87 TYR A CA 1
ATOM 692 C C . TYR A 1 87 ? 11.574 -3.321 0.926 1.00 96.12 87 TYR A C 1
ATOM 694 O O . TYR A 1 87 ? 10.393 -3.211 0.602 1.00 96.12 87 TYR A O 1
ATOM 702 N N . THR A 1 88 ? 11.951 -3.632 2.163 1.00 96.25 88 THR A N 1
ATOM 703 C CA . THR A 1 88 ? 11.003 -3.868 3.257 1.00 96.25 88 THR A CA 1
ATOM 704 C C . THR A 1 88 ? 11.213 -2.832 4.351 1.00 96.25 88 THR A C 1
ATOM 706 O O . THR A 1 88 ? 12.341 -2.547 4.738 1.00 96.25 88 THR A O 1
ATOM 709 N N . PHE A 1 89 ? 10.117 -2.297 4.875 1.00 96.00 89 PHE A N 1
ATOM 710 C CA . PHE A 1 89 ? 10.110 -1.300 5.937 1.00 96.00 89 PHE A CA 1
ATOM 711 C C . PHE A 1 89 ? 9.092 -1.689 7.002 1.00 96.00 89 PHE A C 1
ATOM 713 O O . PHE A 1 89 ? 8.115 -2.373 6.702 1.00 96.00 89 PHE A O 1
ATOM 720 N N . PHE A 1 90 ? 9.297 -1.219 8.232 1.00 95.00 90 PHE A N 1
ATOM 721 C CA . PHE A 1 90 ? 8.303 -1.327 9.297 1.00 95.00 90 PHE A CA 1
ATOM 722 C C . PHE A 1 90 ? 7.690 0.038 9.613 1.00 95.00 90 PHE A C 1
ATOM 724 O O . PHE A 1 90 ? 8.351 1.073 9.505 1.00 95.00 90 PHE A O 1
ATOM 731 N N . CYS A 1 91 ? 6.427 0.036 10.024 1.00 96.44 91 CYS A N 1
ATOM 732 C CA . CYS A 1 91 ? 5.741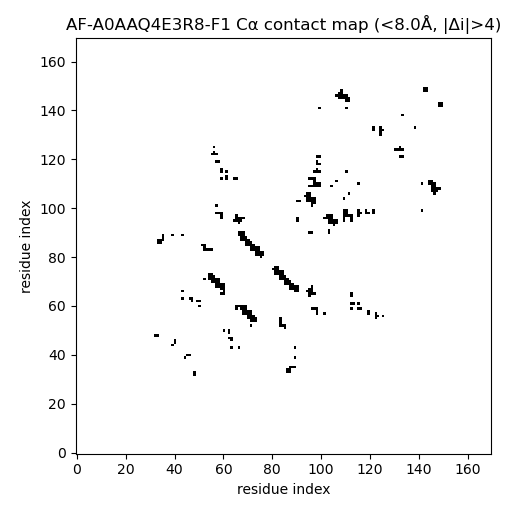 1.216 10.525 1.00 96.44 91 CYS A CA 1
ATOM 733 C C . CYS A 1 91 ? 6.049 1.416 12.018 1.00 96.44 91 CYS A C 1
ATOM 735 O O . CYS A 1 91 ? 5.808 0.545 12.853 1.00 96.44 91 CYS A O 1
ATOM 737 N N . GLY A 1 92 ? 6.611 2.577 12.366 1.00 93.31 92 GLY A N 1
ATOM 738 C CA . GLY A 1 92 ? 6.943 2.931 13.748 1.00 93.31 92 GLY A CA 1
ATOM 739 C C . GLY A 1 92 ? 5.733 3.385 14.572 1.00 93.31 92 GLY A C 1
ATOM 740 O O . GLY A 1 92 ? 4.635 3.561 14.057 1.00 93.31 92 GLY A O 1
ATOM 741 N N . ASN A 1 93 ? 5.940 3.625 15.871 1.00 92.75 93 ASN A N 1
ATOM 742 C CA . ASN A 1 93 ? 4.942 4.236 16.763 1.00 92.75 93 ASN A CA 1
ATOM 743 C C . ASN A 1 93 ? 3.563 3.536 16.775 1.00 92.75 93 ASN A C 1
ATOM 745 O O . ASN A 1 93 ? 2.530 4.197 16.835 1.00 92.75 93 ASN A O 1
ATOM 749 N N . GLN A 1 94 ? 3.552 2.198 16.693 1.00 91.38 94 GLN A N 1
ATOM 750 C CA . GLN A 1 94 ? 2.326 1.378 16.696 1.00 91.38 94 GLN A CA 1
ATOM 751 C C . GLN A 1 94 ? 1.357 1.706 15.541 1.00 91.38 94 GLN A C 1
ATOM 753 O O . GLN A 1 94 ? 0.152 1.485 15.644 1.00 91.38 94 GLN A O 1
ATOM 758 N N . THR A 1 95 ? 1.881 2.242 14.439 1.00 97.06 95 THR A N 1
ATOM 759 C CA . THR A 1 95 ? 1.114 2.478 13.213 1.00 97.06 95 THR A CA 1
ATOM 760 C C . THR A 1 95 ? 1.137 1.246 12.309 1.00 97.06 95 THR A C 1
ATOM 762 O O . THR A 1 95 ? 1.959 0.342 12.474 1.00 97.06 95 THR A O 1
ATOM 765 N N . VAL A 1 96 ? 0.224 1.210 11.343 1.00 97.94 96 VAL A N 1
ATOM 766 C CA . VAL A 1 96 ? 0.157 0.190 10.292 1.00 97.94 96 VAL A CA 1
ATOM 767 C C . VAL A 1 96 ? 0.173 0.865 8.930 1.00 97.94 96 VAL A C 1
ATOM 769 O O . VAL A 1 96 ? -0.239 2.018 8.787 1.00 97.94 96 VAL A O 1
ATOM 772 N N . PHE A 1 97 ? 0.665 0.162 7.918 1.00 98.56 97 PHE A N 1
ATOM 773 C CA . PHE A 1 97 ? 0.685 0.677 6.563 1.00 98.56 97 PHE A CA 1
ATOM 774 C C . PHE A 1 97 ? -0.733 0.719 5.996 1.00 98.56 97 PHE A C 1
ATOM 776 O O . PHE A 1 97 ? -1.372 -0.315 5.784 1.00 98.56 97 PHE A O 1
ATOM 783 N N . ASN A 1 98 ? -1.213 1.931 5.737 1.00 98.06 98 ASN A N 1
ATOM 784 C CA . ASN A 1 98 ? -2.492 2.180 5.110 1.00 98.06 98 ASN A CA 1
ATOM 785 C C . ASN A 1 98 ? -2.320 2.147 3.594 1.00 98.06 98 ASN A C 1
ATOM 787 O O . ASN A 1 98 ? -1.807 3.086 2.983 1.00 98.06 98 ASN A O 1
ATOM 791 N N . GLN A 1 99 ? -2.789 1.068 2.976 1.00 97.75 99 GLN A N 1
ATOM 792 C CA . GLN A 1 99 ? -2.684 0.899 1.533 1.00 97.75 99 GLN A CA 1
ATOM 793 C C . GLN A 1 99 ? -3.455 1.959 0.739 1.00 97.75 99 GLN A C 1
ATOM 795 O O . GLN A 1 99 ? -3.067 2.254 -0.389 1.00 97.75 99 GLN A O 1
ATOM 800 N N . LEU A 1 100 ? -4.516 2.539 1.318 1.00 96.56 100 LEU A N 1
ATOM 801 C CA . LEU A 1 100 ? -5.240 3.639 0.689 1.00 96.56 100 LEU A CA 1
ATOM 802 C C . LEU A 1 100 ? -4.319 4.841 0.517 1.00 96.56 100 LEU A C 1
ATOM 804 O O . LEU A 1 100 ? -4.137 5.283 -0.603 1.00 96.56 100 LEU A O 1
ATOM 808 N N . SER A 1 101 ? -3.725 5.348 1.600 1.00 95.56 101 SER A N 1
ATOM 809 C CA . SER A 1 101 ? -2.910 6.571 1.577 1.00 95.56 101 SER A CA 1
ATOM 810 C C . SER A 1 101 ? -1.445 6.346 1.198 1.00 95.56 101 SER A C 1
ATOM 812 O O . SER A 1 101 ? -0.715 7.317 1.014 1.00 95.56 101 SER A O 1
ATOM 814 N N . LEU A 1 102 ? -1.008 5.086 1.094 1.00 96.75 102 LEU A N 1
ATOM 815 C CA . LEU A 1 102 ? 0.386 4.676 0.881 1.00 96.75 102 LEU A CA 1
ATOM 816 C C . LEU A 1 102 ? 1.343 5.192 1.969 1.00 96.75 102 LEU A C 1
ATOM 818 O O . LEU A 1 102 ? 2.512 5.487 1.712 1.00 96.75 102 LEU A O 1
ATOM 822 N N . THR A 1 103 ? 0.846 5.311 3.198 1.00 97.06 103 THR A N 1
ATOM 823 C CA . THR A 1 103 ? 1.594 5.823 4.351 1.00 97.06 103 THR A CA 1
ATOM 824 C C . THR A 1 103 ? 1.311 4.990 5.594 1.00 97.06 103 THR A C 1
ATOM 826 O O . THR A 1 103 ? 0.296 4.305 5.682 1.00 97.06 103 THR A O 1
ATOM 829 N N . CYS A 1 104 ? 2.197 5.055 6.587 1.00 98.31 104 CYS A N 1
ATOM 830 C CA . CYS A 1 104 ? 1.890 4.527 7.912 1.00 98.31 104 CYS A CA 1
ATOM 831 C C . CYS A 1 104 ? 0.895 5.459 8.622 1.00 98.31 104 CYS A C 1
ATOM 833 O O . CYS A 1 104 ? 1.124 6.668 8.688 1.00 98.31 104 CYS A O 1
ATOM 835 N N . ALA A 1 105 ? -0.186 4.897 9.157 1.00 97.75 105 ALA A N 1
ATOM 836 C CA . ALA A 1 105 ? -1.222 5.615 9.893 1.00 97.75 105 ALA A CA 1
ATOM 837 C C . ALA A 1 105 ? -1.645 4.821 11.133 1.00 97.75 105 ALA A C 1
ATOM 839 O O . ALA A 1 105 ? -1.384 3.618 11.244 1.00 97.75 105 ALA A O 1
ATOM 840 N N . HIS A 1 106 ? -2.299 5.484 12.085 1.00 96.88 106 HIS A N 1
ATOM 841 C CA . HIS A 1 106 ? -2.891 4.762 13.203 1.00 96.88 106 HIS A CA 1
ATOM 842 C C . HIS A 1 106 ? -3.996 3.813 12.700 1.00 96.88 106 HIS A C 1
ATOM 844 O O . HIS A 1 106 ? -4.669 4.140 11.718 1.00 96.88 106 HIS A O 1
ATOM 850 N N . PRO A 1 107 ? -4.193 2.633 13.318 1.00 96.00 107 PRO A N 1
ATOM 851 C CA . PRO A 1 107 ? -5.180 1.655 12.852 1.00 96.00 107 PRO A CA 1
ATOM 852 C C . PRO A 1 107 ? -6.600 2.217 12.688 1.00 96.00 107 PRO A C 1
ATOM 854 O O . PRO A 1 107 ? -7.327 1.796 11.793 1.00 96.00 107 PRO A O 1
ATOM 857 N N . GLU A 1 108 ? -6.991 3.188 13.511 1.00 94.81 108 GLU A N 1
ATOM 858 C CA . GLU A 1 108 ? -8.273 3.889 13.427 1.00 94.81 108 GLU A CA 1
ATOM 859 C C . GLU A 1 108 ? -8.393 4.822 12.211 1.00 94.81 108 GLU A C 1
ATOM 861 O O . GLU A 1 108 ? -9.500 5.105 11.766 1.00 94.81 108 GLU A O 1
ATOM 866 N N . GLU A 1 109 ? -7.282 5.264 11.629 1.00 95.06 109 GLU A N 1
ATOM 867 C CA . GLU A 1 109 ? -7.233 6.116 10.431 1.00 95.06 109 GLU A CA 1
ATOM 868 C C . GLU A 1 109 ? -6.880 5.324 9.161 1.00 95.06 109 GLU A C 1
AT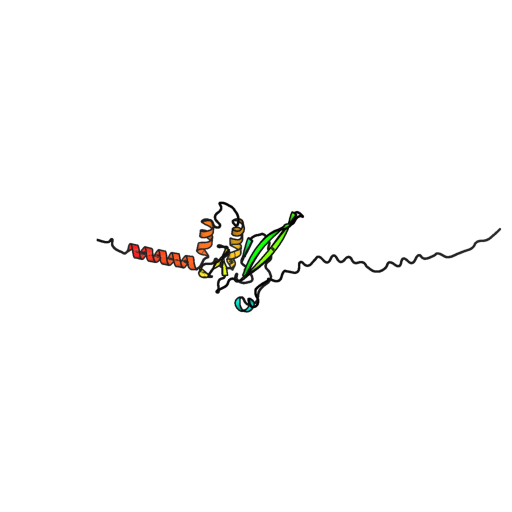OM 870 O O . GLU A 1 109 ? -6.879 5.869 8.056 1.00 95.06 109 GLU A O 1
ATOM 875 N N . SER A 1 110 ? -6.587 4.030 9.304 1.00 96.69 110 SER A N 1
ATOM 876 C CA . SER A 1 110 ? -6.205 3.141 8.211 1.00 96.69 110 SER A CA 1
ATOM 877 C C . SER A 1 110 ? -7.389 2.324 7.707 1.00 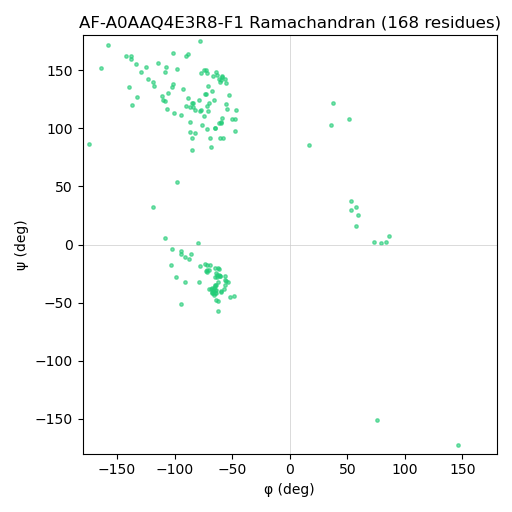96.69 110 SER A C 1
ATOM 879 O O . SER A 1 110 ? -8.281 1.949 8.472 1.00 96.69 110 SER A O 1
ATOM 881 N N . VAL A 1 111 ? -7.363 1.949 6.422 1.00 97.19 111 VAL A N 1
ATOM 882 C CA . VAL A 1 111 ? -8.163 0.793 5.996 1.00 97.19 111 VAL A CA 1
ATOM 883 C C . VAL A 1 111 ? -7.661 -0.448 6.752 1.00 97.19 111 VAL A C 1
ATOM 885 O O . VAL A 1 111 ? -6.448 -0.565 6.976 1.00 97.19 111 VAL A O 1
ATOM 888 N N . PRO A 1 112 ? -8.541 -1.373 7.176 1.00 97.38 112 PRO A N 1
ATOM 889 C CA . PRO A 1 112 ? -8.116 -2.580 7.868 1.00 97.38 112 PRO A CA 1
ATOM 890 C C . PRO A 1 112 ? -7.110 -3.366 7.028 1.00 97.38 112 PRO A C 1
ATOM 892 O O . PRO A 1 112 ? -7.260 -3.472 5.812 1.00 97.38 112 PRO A O 1
ATOM 895 N N . CYS A 1 113 ? -6.105 -3.960 7.673 1.00 98.00 113 CYS A N 1
ATOM 896 C CA . CYS A 1 113 ? -5.033 -4.661 6.964 1.00 98.00 113 CYS A CA 1
ATOM 897 C C . CYS A 1 113 ? -5.552 -5.779 6.039 1.00 98.00 113 CYS A C 1
ATOM 899 O O . CYS A 1 113 ? -5.050 -5.967 4.934 1.00 98.00 113 CYS A O 1
ATOM 901 N N . SER A 1 114 ? -6.622 -6.471 6.440 1.00 97.81 114 SER A N 1
ATOM 902 C CA . SER A 1 114 ? -7.303 -7.477 5.614 1.00 97.81 114 SER A CA 1
ATOM 903 C C . SER A 1 114 ? -7.880 -6.925 4.309 1.00 97.81 114 SER A C 1
ATOM 905 O O . SER A 1 114 ? -8.022 -7.674 3.350 1.00 97.81 114 SER A O 1
ATOM 907 N N . ASN A 1 115 ? -8.218 -5.635 4.275 1.00 98.06 115 ASN A N 1
ATOM 908 C CA . ASN A 1 115 ? -8.751 -4.934 3.109 1.00 98.06 115 ASN A CA 1
ATOM 909 C C . ASN A 1 115 ? -7.666 -4.233 2.295 1.00 98.06 115 ASN A C 1
ATOM 911 O O . ASN A 1 115 ? -7.966 -3.713 1.227 1.00 98.06 115 ASN A O 1
ATOM 915 N N . ALA A 1 116 ? -6.411 -4.213 2.755 1.00 98.19 116 ALA A N 1
ATOM 916 C CA . ALA A 1 116 ? -5.325 -3.583 2.014 1.00 98.19 116 ALA A CA 1
ATOM 917 C C . ALA A 1 116 ? -5.235 -4.068 0.549 1.00 98.19 116 ALA A C 1
ATOM 919 O O . ALA A 1 116 ? -5.168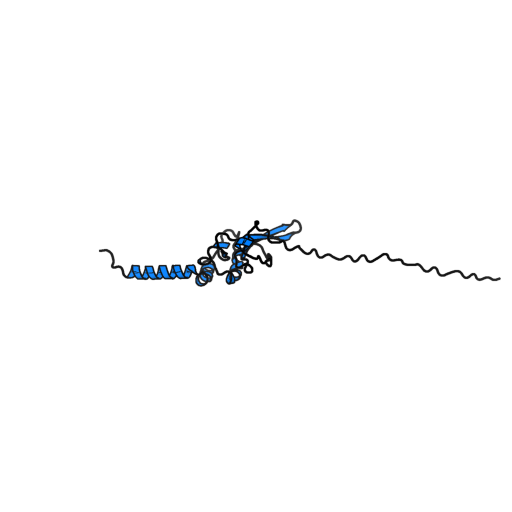 -3.208 -0.329 1.00 98.19 116 ALA A O 1
ATOM 920 N N . PRO A 1 117 ? -5.334 -5.377 0.226 1.00 98.00 117 PRO A N 1
ATOM 921 C CA . PRO A 1 117 ? -5.269 -5.838 -1.165 1.00 98.00 117 PRO A CA 1
ATOM 922 C C . PRO A 1 117 ? -6.305 -5.197 -2.099 1.00 98.00 117 PRO A C 1
ATOM 924 O O . PRO A 1 117 ? -6.002 -4.965 -3.270 1.00 98.00 117 PRO A O 1
ATOM 927 N N . ASP A 1 118 ? -7.484 -4.826 -1.581 1.00 97.75 118 ASP A N 1
ATOM 928 C CA . ASP A 1 118 ? -8.544 -4.163 -2.354 1.00 97.75 118 ASP A CA 1
ATOM 929 C C . ASP A 1 118 ? -8.092 -2.798 -2.901 1.00 97.75 118 ASP A C 1
ATOM 931 O O . ASP A 1 118 ? -8.670 -2.302 -3.866 1.00 97.75 118 ASP A O 1
ATOM 935 N N . PHE A 1 119 ? -7.043 -2.207 -2.317 1.00 97.56 119 PHE A N 1
ATOM 936 C CA . PHE A 1 119 ? -6.484 -0.899 -2.656 1.00 97.56 119 PHE A CA 1
ATOM 937 C C . PHE A 1 119 ? -5.121 -0.967 -3.372 1.00 97.56 119 PHE A C 1
ATOM 939 O O . PHE A 1 119 ? -4.540 0.074 -3.672 1.00 97.56 119 PHE A O 1
ATOM 946 N N . PHE A 1 120 ? -4.603 -2.152 -3.731 1.00 97.38 120 PHE A N 1
ATOM 947 C CA . PHE A 1 120 ? -3.318 -2.280 -4.455 1.00 97.38 120 PHE A CA 1
ATOM 948 C C . PHE A 1 120 ? -3.302 -1.596 -5.832 1.00 97.38 120 PHE A C 1
ATOM 950 O O . PHE A 1 120 ? -2.224 -1.264 -6.344 1.00 97.38 120 PHE A O 1
ATOM 957 N N . TYR A 1 121 ? -4.475 -1.348 -6.424 1.00 95.62 121 TYR A N 1
ATOM 958 C CA . TYR A 1 121 ? -4.611 -0.597 -7.677 1.00 95.62 121 TYR A CA 1
ATOM 959 C C . TYR A 1 121 ? -4.177 0.872 -7.537 1.00 95.62 121 TYR A C 1
ATOM 961 O O . TYR A 1 121 ? -3.823 1.490 -8.533 1.00 95.62 121 TYR A O 1
ATOM 969 N N . ILE A 1 122 ? -4.129 1.438 -6.323 1.00 95.69 122 ILE A N 1
ATOM 970 C CA . ILE A 1 122 ? -3.697 2.832 -6.101 1.00 95.69 122 ILE A CA 1
ATOM 971 C C . ILE A 1 122 ? -2.251 3.054 -6.547 1.00 95.69 122 ILE A C 1
ATOM 973 O O . ILE A 1 122 ? -1.892 4.152 -6.968 1.00 95.69 122 ILE A O 1
ATOM 977 N N . ASN A 1 123 ? -1.437 1.997 -6.552 1.00 95.50 123 ASN A N 1
ATOM 978 C CA . ASN A 1 123 ? -0.087 2.050 -7.099 1.00 95.50 123 ASN A CA 1
ATOM 979 C C . ASN A 1 123 ? -0.045 2.505 -8.567 1.00 95.50 123 ASN A C 1
ATOM 981 O O . ASN A 1 123 ? 0.926 3.136 -8.973 1.00 95.50 123 ASN A O 1
ATOM 985 N N . ASP A 1 124 ? -1.109 2.275 -9.344 1.00 93.12 124 ASP A N 1
ATOM 986 C CA . ASP A 1 124 ? -1.196 2.723 -10.739 1.00 93.12 124 ASP A CA 1
ATOM 987 C C . ASP A 1 124 ? -1.312 4.245 -10.884 1.00 93.12 124 ASP A C 1
ATOM 989 O O . ASP A 1 124 ? -1.068 4.777 -11.970 1.00 93.12 124 ASP A O 1
ATOM 993 N N . ASN A 1 125 ? -1.672 4.953 -9.811 1.00 92.06 125 ASN A N 1
ATOM 994 C CA . ASN A 1 125 ? -1.790 6.410 -9.798 1.00 92.06 125 ASN A CA 1
ATOM 995 C C . ASN A 1 125 ? -0.458 7.100 -9.457 1.00 92.06 125 ASN A C 1
ATOM 997 O O . ASN A 1 125 ? -0.329 8.313 -9.633 1.00 92.06 125 ASN A O 1
ATOM 1001 N N . ILE A 1 126 ? 0.542 6.353 -8.980 1.00 87.94 126 ILE A N 1
ATOM 1002 C CA . ILE A 1 126 ? 1.839 6.905 -8.582 1.00 87.94 126 ILE A CA 1
ATOM 1003 C C . ILE A 1 126 ? 2.623 7.345 -9.823 1.00 87.94 126 ILE A C 1
ATOM 1005 O O . ILE A 1 126 ? 2.675 6.648 -10.834 1.00 87.94 126 ILE A O 1
ATOM 1009 N N . GLY A 1 127 ? 3.251 8.523 -9.752 1.00 83.06 127 GLY A N 1
ATOM 1010 C CA . GLY A 1 127 ? 4.138 9.026 -10.809 1.00 83.06 127 GLY A CA 1
ATOM 1011 C C . GLY A 1 127 ? 3.426 9.504 -12.079 1.00 83.06 127 GLY A C 1
ATOM 1012 O O . GLY A 1 127 ? 4.085 9.941 -13.023 1.00 83.06 127 GLY A O 1
ATOM 1013 N N . ARG A 1 128 ? 2.090 9.474 -12.114 1.00 85.38 128 ARG A N 1
ATOM 1014 C CA . ARG A 1 128 ? 1.301 10.011 -13.224 1.00 85.38 128 ARG A CA 1
ATOM 1015 C C . ARG A 1 128 ? 1.084 11.516 -13.045 1.00 85.38 128 ARG A C 1
ATOM 1017 O O . ARG A 1 128 ? 0.548 11.988 -12.045 1.00 85.38 128 ARG A O 1
ATOM 1024 N N . VAL A 1 129 ? 1.527 12.298 -14.029 1.00 84.19 129 VAL A N 1
ATOM 1025 C CA . VAL A 1 129 ? 1.379 13.760 -14.016 1.00 84.19 129 VAL A CA 1
ATOM 1026 C C . VAL A 1 129 ? -0.081 14.131 -14.278 1.00 84.19 129 VAL A C 1
ATOM 1028 O O . VAL A 1 129 ? -0.676 13.671 -15.248 1.00 84.19 129 VAL A O 1
ATOM 1031 N N . GLY A 1 130 ? -0.650 14.992 -13.431 1.00 81.06 130 GLY A N 1
ATOM 1032 C CA . GLY A 1 130 ? -2.022 15.489 -13.586 1.00 81.06 130 GLY A CA 1
ATOM 1033 C C . GLY A 1 130 ? -3.114 14.569 -13.028 1.00 81.06 130 GLY A C 1
ATOM 1034 O O . GLY A 1 130 ? -4.289 14.913 -13.128 1.00 81.06 130 GLY A O 1
ATOM 1035 N N . THR A 1 131 ? -2.756 13.439 -12.414 1.00 82.12 131 THR A N 1
ATOM 1036 C CA . THR A 1 131 ? -3.692 12.574 -11.684 1.00 82.12 131 THR A CA 1
ATOM 1037 C C . THR A 1 131 ? -3.570 12.802 -10.184 1.00 82.12 131 THR A C 1
ATOM 1039 O O . THR A 1 131 ? -2.466 12.905 -9.650 1.00 82.12 131 THR A O 1
ATOM 1042 N N . GLN A 1 132 ? -4.704 12.858 -9.490 1.00 83.62 132 GLN A N 1
ATOM 1043 C CA . GLN A 1 132 ? -4.713 12.785 -8.030 1.00 83.62 132 GLN A CA 1
ATOM 1044 C C . GLN A 1 132 ? -4.372 11.351 -7.601 1.00 83.62 132 GLN A C 1
ATOM 1046 O O . GLN A 1 132 ? -4.719 10.401 -8.301 1.00 83.62 132 GLN A O 1
ATOM 1051 N N . ALA A 1 133 ? -3.694 11.191 -6.461 1.00 82.12 133 ALA A N 1
ATOM 1052 C CA . ALA A 1 133 ? -3.357 9.866 -5.934 1.00 82.12 133 ALA A CA 1
ATOM 1053 C C . ALA A 1 133 ? -4.616 9.045 -5.591 1.00 82.12 133 ALA A C 1
ATOM 1055 O O . ALA A 1 133 ? -4.630 7.825 -5.765 1.00 82.12 133 ALA A O 1
ATOM 1056 N N . HIS A 1 134 ? -5.678 9.736 -5.164 1.00 89.75 134 HIS A N 1
ATOM 1057 C CA . HIS A 1 134 ? -6.984 9.171 -4.833 1.00 89.75 134 HIS A CA 1
ATOM 1058 C C . HIS A 1 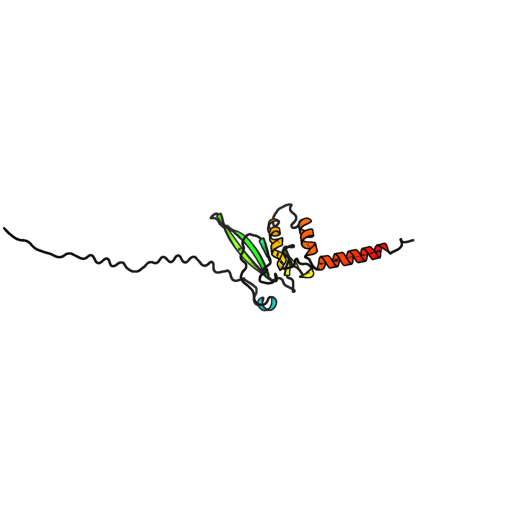134 ? -8.085 9.939 -5.556 1.00 89.75 134 HIS A C 1
ATOM 1060 O O . HIS A 1 134 ? -7.980 11.148 -5.770 1.00 89.75 134 HIS A O 1
ATOM 1066 N N . THR A 1 135 ? -9.149 9.230 -5.898 1.00 91.06 135 THR A N 1
ATOM 1067 C CA . THR A 1 135 ? -10.400 9.788 -6.406 1.00 91.06 135 THR A CA 1
ATOM 1068 C C . THR A 1 135 ? -11.455 9.841 -5.302 1.00 91.06 135 THR A C 1
ATOM 1070 O O . THR A 1 135 ? -11.326 9.190 -4.265 1.00 91.06 135 THR A O 1
ATOM 1073 N N . GLU A 1 136 ? -12.527 10.598 -5.531 1.00 89.75 136 GLU A N 1
ATOM 1074 C CA . GLU A 1 136 ? -13.685 10.624 -4.628 1.00 89.75 136 GLU A CA 1
ATOM 1075 C C . GLU A 1 136 ? -14.282 9.217 -4.433 1.00 89.75 136 GLU A C 1
ATOM 1077 O O . GLU A 1 136 ? -14.620 8.838 -3.314 1.00 89.75 136 GLU A O 1
ATOM 1082 N N . ASP A 1 137 ? -14.322 8.403 -5.490 1.00 92.31 137 ASP A N 1
ATOM 1083 C CA . ASP A 1 137 ? -14.805 7.021 -5.419 1.00 92.31 137 ASP A CA 1
ATOM 1084 C C . ASP A 1 137 ? -13.911 6.146 -4.523 1.00 92.31 137 ASP A C 1
ATOM 1086 O O . ASP A 1 137 ? -14.402 5.269 -3.808 1.00 92.31 137 ASP A O 1
ATOM 1090 N N . ASP A 1 138 ? -12.596 6.385 -4.509 1.00 94.06 138 ASP A N 1
ATOM 1091 C CA . ASP A 1 138 ? -11.664 5.671 -3.626 1.00 94.06 138 ASP A CA 1
ATOM 1092 C C . ASP A 1 138 ? -11.928 6.019 -2.158 1.00 94.06 138 ASP A C 1
ATOM 1094 O O . ASP A 1 138 ? -11.975 5.129 -1.304 1.00 94.06 138 ASP A O 1
ATOM 1098 N N . LEU A 1 139 ? -12.177 7.302 -1.876 1.00 92.38 139 LEU A N 1
ATOM 1099 C CA . LEU A 1 139 ? -12.538 7.775 -0.541 1.00 92.38 139 LEU A CA 1
ATOM 1100 C C . LEU A 1 139 ? -13.889 7.212 -0.094 1.00 92.38 139 LEU A C 1
ATOM 1102 O O . LEU A 1 139 ? -14.015 6.764 1.043 1.00 92.38 139 LEU A O 1
ATOM 1106 N N . GLN A 1 140 ? -14.885 7.166 -0.978 1.00 93.12 140 GLN A N 1
ATOM 1107 C CA . GLN A 1 140 ? -16.199 6.597 -0.670 1.00 93.12 140 GLN A CA 1
ATOM 1108 C C . GLN A 1 140 ? -16.136 5.091 -0.405 1.00 93.12 140 GLN A C 1
ATOM 1110 O O . GLN A 1 140 ? -16.821 4.603 0.496 1.00 93.12 140 GLN A O 1
ATOM 1115 N N . ARG A 1 141 ? -15.288 4.351 -1.131 1.00 93.88 141 ARG A N 1
ATOM 1116 C CA . ARG A 1 141 ? -15.045 2.922 -0.869 1.00 93.88 141 ARG A CA 1
ATOM 1117 C C . ARG A 1 141 ? -14.337 2.679 0.459 1.00 93.88 141 ARG A C 1
ATOM 1119 O O . ARG A 1 141 ? -14.648 1.703 1.138 1.00 93.88 141 ARG A O 1
ATOM 1126 N N . ALA A 1 142 ? -13.404 3.549 0.837 1.00 94.62 142 ALA A N 1
ATOM 1127 C CA . ALA A 1 142 ? -12.676 3.432 2.095 1.00 94.62 142 ALA A CA 1
ATOM 1128 C C . ALA A 1 142 ? -13.472 3.916 3.315 1.00 94.62 142 ALA A C 1
ATOM 1130 O O . ALA A 1 142 ? -13.324 3.356 4.399 1.00 94.62 142 ALA A O 1
ATOM 1131 N N . ALA A 1 143 ? -14.338 4.919 3.154 1.00 93.25 143 ALA A N 1
ATOM 1132 C CA . ALA A 1 143 ? -15.104 5.535 4.236 1.00 93.25 143 ALA A CA 1
ATOM 1133 C C . ALA A 1 143 ? -15.827 4.545 5.178 1.00 93.25 143 ALA A C 1
ATOM 1135 O O . ALA A 1 143 ? -15.747 4.743 6.391 1.00 93.25 143 ALA A O 1
ATOM 1136 N N . PRO A 1 144 ? -16.513 3.483 4.703 1.00 94.50 144 PRO A N 1
ATOM 1137 C CA . PRO A 1 144 ? -17.143 2.517 5.604 1.00 94.50 144 PRO A CA 1
ATOM 1138 C C . PRO A 1 144 ? -16.150 1.572 6.298 1.00 94.50 144 PRO A C 1
ATOM 1140 O O . PRO A 1 144 ? -16.533 0.925 7.269 1.00 94.50 144 PRO A O 1
ATOM 1143 N N . LEU A 1 145 ? -14.914 1.467 5.801 1.00 94.69 145 LEU A N 1
ATOM 1144 C CA . LEU A 1 145 ? -13.882 0.562 6.311 1.00 94.69 145 LEU A CA 1
ATOM 1145 C C . LEU A 1 145 ? -13.002 1.216 7.381 1.00 94.69 145 LEU A C 1
ATOM 1147 O O . LEU A 1 145 ? -12.532 0.521 8.277 1.00 94.69 145 LEU A O 1
ATOM 1151 N N . VAL A 1 146 ? -12.769 2.529 7.284 1.00 94.44 146 VAL A N 1
ATOM 1152 C CA . VAL A 1 146 ? -11.893 3.273 8.202 1.00 94.44 146 VAL A CA 1
ATOM 1153 C C . VAL A 1 146 ? -12.620 3.538 9.533 1.00 94.44 146 VAL A C 1
ATOM 1155 O O . VAL A 1 146 ? -13.592 4.304 9.552 1.00 94.44 146 VAL A O 1
ATOM 1158 N N . PRO A 1 147 ? -12.167 2.966 10.667 1.00 89.38 147 PRO A N 1
ATOM 1159 C CA . PRO A 1 147 ? -12.900 3.040 11.937 1.00 89.38 147 PRO A CA 1
ATOM 1160 C C . PRO A 1 147 ? -13.139 4.470 12.456 1.00 89.38 147 PRO A C 1
ATOM 1162 O O . PRO A 1 147 ? -14.226 4.802 12.932 1.00 89.38 147 PRO A O 1
ATOM 1165 N N . GLY A 1 148 ? -12.139 5.342 12.343 1.00 82.88 148 GLY A N 1
ATOM 1166 C CA . GLY A 1 148 ? -12.171 6.728 12.814 1.00 82.88 148 GLY A CA 1
ATOM 1167 C C . GLY A 1 148 ? -13.058 7.643 11.968 1.00 82.88 148 GLY A C 1
ATOM 1168 O O . GLY A 1 148 ? -13.579 8.643 12.467 1.00 82.88 148 GLY A O 1
ATOM 1169 N N . PHE A 1 149 ? -13.323 7.273 10.713 1.00 76.44 149 PHE A N 1
ATOM 1170 C CA . PHE A 1 149 ? -14.178 8.052 9.815 1.00 76.44 149 PHE A CA 1
ATOM 1171 C C . PHE A 1 149 ? -15.645 8.021 10.270 1.00 76.44 149 PHE A C 1
ATOM 1173 O O . PHE A 1 149 ? -16.338 9.041 10.253 1.00 76.44 149 PHE A O 1
ATOM 1180 N N . GLN A 1 150 ? -16.109 6.869 10.769 1.00 66.88 150 GLN A N 1
ATOM 1181 C CA . GLN A 1 150 ? -17.451 6.729 11.341 1.00 66.88 150 GLN A CA 1
ATOM 1182 C C . GLN A 1 150 ? -17.632 7.592 12.594 1.00 66.88 150 GLN A C 1
ATOM 1184 O O . GLN A 1 150 ? -18.678 8.222 12.766 1.00 66.88 150 GLN A O 1
ATOM 1189 N N . GLN A 1 151 ? -16.606 7.675 13.445 1.00 62.06 151 GLN A N 1
ATOM 1190 C CA . GLN A 1 151 ? -16.637 8.521 14.637 1.00 62.06 151 GLN A CA 1
ATO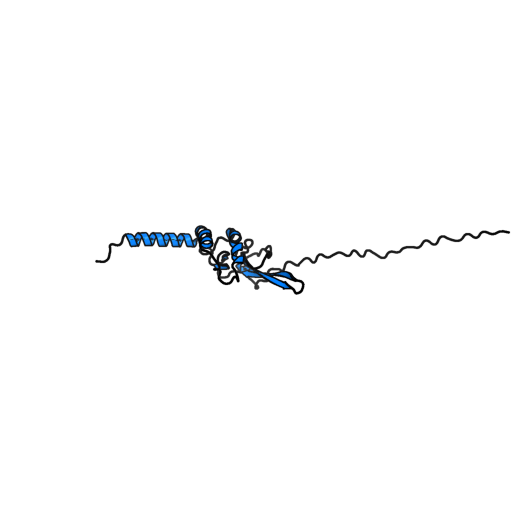M 1191 C C . GLN A 1 151 ? -16.737 10.003 14.264 1.00 62.06 151 GLN A C 1
ATOM 1193 O O . GLN A 1 151 ? -17.615 10.699 14.770 1.00 62.06 151 GLN A O 1
ATOM 1198 N N . GLN A 1 152 ? -15.920 10.491 13.324 1.00 61.06 152 GLN A N 1
ATOM 1199 C CA . GLN A 1 152 ? -15.988 11.885 12.866 1.00 61.06 152 GLN A CA 1
ATOM 1200 C C . GLN A 1 152 ? -17.355 12.249 12.275 1.00 61.06 152 GLN A C 1
ATOM 1202 O O . GLN A 1 152 ? -17.871 13.333 12.554 1.00 61.06 152 GLN A O 1
ATOM 1207 N N . GLN A 1 153 ? -17.982 11.350 11.511 1.00 62.09 153 GLN A N 1
ATOM 1208 C CA . GLN A 1 153 ? -19.337 11.573 10.999 1.00 62.09 153 GLN A CA 1
ATOM 1209 C C . GLN A 1 153 ? -20.378 11.638 12.122 1.00 62.09 153 GLN A C 1
ATOM 1211 O O . GLN A 1 153 ? -21.265 12.489 12.075 1.00 62.09 153 GLN A O 1
ATOM 1216 N N . GLN A 1 154 ? -20.257 10.797 13.152 1.00 61.22 154 GLN A N 1
ATOM 1217 C CA . GLN A 1 154 ? -21.140 10.830 14.321 1.00 61.22 154 GLN A CA 1
ATOM 1218 C C . GLN A 1 154 ? -20.962 12.121 15.133 1.00 61.22 154 GLN A C 1
ATOM 1220 O O . GLN A 1 154 ? -21.956 12.764 15.473 1.00 61.22 154 GLN A O 1
ATOM 1225 N N . PHE A 1 155 ? -19.725 12.569 15.365 1.00 61.97 155 PHE A N 1
ATOM 1226 C CA . PHE A 1 155 ? -19.449 13.849 16.027 1.00 61.97 155 PHE A CA 1
ATOM 1227 C C . PHE A 1 155 ? -19.943 15.044 15.199 1.00 61.97 155 PHE A C 1
ATOM 1229 O O . PHE A 1 155 ? -20.562 15.962 15.739 1.00 61.97 155 PHE A O 1
ATOM 1236 N N . ALA A 1 15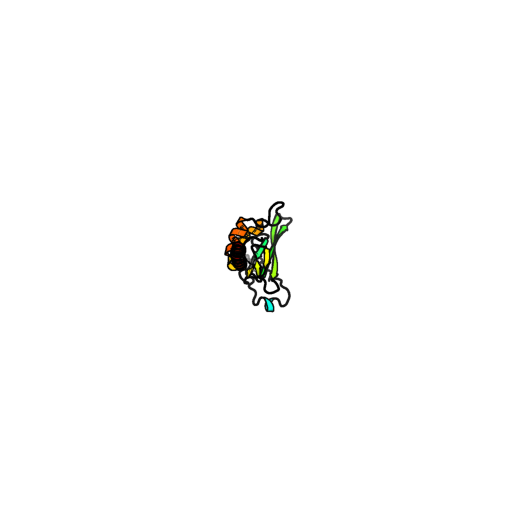6 ? -19.747 15.026 13.877 1.00 61.06 156 ALA A N 1
ATOM 1237 C CA . ALA A 1 156 ? -20.249 16.065 12.982 1.00 61.06 156 ALA A CA 1
ATOM 1238 C C . ALA A 1 156 ? -21.787 16.087 12.917 1.00 61.06 156 ALA A C 1
ATOM 1240 O O . ALA A 1 156 ? -22.384 17.164 12.890 1.00 61.06 156 ALA A O 1
ATOM 1241 N N . ALA A 1 157 ? -22.446 14.925 12.916 1.00 63.16 157 ALA A N 1
ATOM 1242 C CA . ALA A 1 157 ? -23.903 14.819 12.958 1.00 63.16 157 ALA A CA 1
ATOM 1243 C C . ALA A 1 157 ? -24.473 15.293 14.306 1.00 63.16 157 ALA A C 1
ATOM 1245 O O . ALA A 1 157 ? -25.460 16.031 14.321 1.00 63.16 157 ALA A O 1
ATOM 1246 N N . SER A 1 158 ? -23.816 14.945 15.417 1.00 67.31 158 SER A N 1
ATOM 1247 C CA . SER A 1 158 ? -24.179 15.403 16.763 1.00 67.31 158 SER A CA 1
ATOM 1248 C C . SER A 1 158 ? -24.058 16.926 16.888 1.00 67.31 158 SER A C 1
ATOM 1250 O O . SER A 1 158 ? -25.017 17.594 17.269 1.00 67.31 158 SER A O 1
ATOM 1252 N N . ASN A 1 159 ? -22.934 17.506 16.451 1.00 64.50 159 ASN A N 1
ATOM 1253 C CA . ASN A 1 159 ? -22.720 18.959 16.487 1.00 64.50 159 ASN A CA 1
ATOM 1254 C C . ASN A 1 159 ? -23.685 19.725 15.562 1.00 64.50 159 ASN A C 1
ATOM 1256 O O . ASN A 1 159 ? -24.139 20.823 15.898 1.00 64.50 159 ASN A O 1
ATOM 1260 N N . LYS A 1 160 ? -24.057 19.150 14.407 1.00 65.12 160 LYS A N 1
ATOM 1261 C CA . LYS A 1 160 ? -25.098 19.719 13.531 1.00 65.12 160 LYS A CA 1
ATOM 1262 C C . LYS A 1 160 ? -26.477 19.728 14.195 1.00 65.12 160 LYS A C 1
ATOM 1264 O O . LYS A 1 160 ? -27.239 20.668 13.971 1.00 65.12 160 LYS A O 1
ATOM 1269 N N . HIS A 1 161 ? -26.803 18.720 15.005 1.00 59.56 161 HIS A N 1
ATOM 1270 C CA . HIS A 1 161 ? -28.065 18.691 15.741 1.00 59.56 161 HIS A CA 1
ATOM 1271 C C . HIS A 1 161 ? -28.097 19.750 16.853 1.00 59.56 161 HIS A C 1
ATOM 1273 O O . HIS A 1 161 ? -29.122 20.413 17.025 1.00 59.56 161 HIS A O 1
ATOM 1279 N N . GLU A 1 162 ? -26.974 19.963 17.539 1.00 60.38 162 GLU A N 1
ATOM 1280 C CA . GLU A 1 162 ? -26.837 20.982 18.586 1.00 60.38 162 GLU A CA 1
ATOM 1281 C C . GLU A 1 162 ? -26.924 22.410 18.024 1.00 60.38 162 GLU A C 1
ATOM 1283 O O . GLU A 1 162 ? -27.658 23.252 18.540 1.00 60.38 162 GLU A O 1
ATOM 1288 N N . THR A 1 163 ? -26.288 22.662 16.876 1.00 59.84 163 THR A N 1
ATOM 1289 C CA . THR A 1 163 ? -26.325 23.976 16.203 1.00 59.84 163 THR A CA 1
ATOM 1290 C C . THR A 1 163 ? -27.731 24.350 15.712 1.00 59.84 163 THR A C 1
ATOM 1292 O O . THR A 1 163 ? -28.072 25.527 15.637 1.00 59.84 163 THR A O 1
ATOM 1295 N N . ARG A 1 164 ? -28.586 23.363 15.406 1.00 61.81 164 ARG A N 1
ATOM 1296 C CA . ARG A 1 164 ? -29.975 23.588 14.960 1.00 61.81 164 ARG A CA 1
ATOM 1297 C C . ARG A 1 164 ? -30.935 23.943 16.105 1.00 61.81 164 ARG A C 1
ATOM 1299 O O . ARG A 1 164 ? -32.019 24.455 15.838 1.00 61.81 164 ARG A O 1
ATOM 1306 N N . LEU A 1 165 ? -30.561 23.652 17.353 1.00 64.31 165 LEU A N 1
ATOM 1307 C CA . LEU A 1 165 ? -31.371 23.909 18.551 1.00 64.31 165 LEU A CA 1
ATOM 1308 C C . LEU A 1 165 ? -31.093 25.283 19.181 1.00 64.31 165 LEU A C 1
ATOM 1310 O O . LEU A 1 165 ? -31.844 25.718 20.054 1.00 64.31 165 LEU A O 1
ATOM 1314 N N . LEU A 1 166 ? -30.043 25.978 18.737 1.00 56.16 166 LEU A N 1
ATOM 1315 C CA . LEU A 1 166 ? -29.721 27.317 19.212 1.00 56.16 166 LEU A CA 1
ATOM 1316 C C . LEU A 1 166 ? -30.634 28.355 18.534 1.00 56.16 166 LEU A C 1
ATOM 1318 O O . LEU A 1 166 ? -30.676 28.420 17.302 1.00 56.16 166 LEU A O 1
ATOM 1322 N N . PRO A 1 167 ? -31.374 29.179 19.302 1.00 67.19 167 PRO A N 1
ATOM 1323 C CA . PRO A 1 167 ? -32.142 30.275 18.728 1.00 67.19 167 PRO A CA 1
ATOM 1324 C C . PRO A 1 167 ? -31.196 31.298 18.074 1.00 67.19 167 PRO A C 1
ATOM 1326 O O . PRO A 1 167 ? -30.072 31.481 18.552 1.00 67.19 167 PRO A O 1
ATOM 1329 N N . PRO A 1 168 ? -31.629 31.981 16.997 1.00 68.69 168 PRO A N 1
ATOM 1330 C CA . PRO A 1 168 ? -30.809 32.996 16.351 1.00 68.69 168 PRO A CA 1
ATOM 1331 C C . PRO A 1 168 ? -30.440 34.109 17.350 1.00 68.69 168 PRO A C 1
ATOM 1333 O O . PRO A 1 168 ? -31.259 34.449 18.215 1.00 68.69 168 PRO A O 1
ATOM 1336 N N . PRO A 1 169 ? -29.222 34.674 17.257 1.00 67.62 169 PRO A N 1
ATOM 1337 C CA . PRO A 1 169 ? -28.825 35.802 18.091 1.00 67.62 169 PRO A CA 1
ATOM 1338 C C . PRO A 1 169 ? -29.765 36.995 17.853 1.00 67.62 169 PRO A C 1
ATOM 1340 O O . PRO A 1 169 ? -30.220 37.210 16.728 1.00 67.62 169 PRO A O 1
ATOM 1343 N N . LYS A 1 170 ? -30.090 37.711 18.937 1.00 62.03 170 LYS A N 1
ATOM 1344 C CA . LYS A 1 170 ? -31.015 38.856 18.948 1.00 62.03 170 LYS A CA 1
ATOM 1345 C C . LYS A 1 170 ? -30.454 40.075 18.229 1.00 62.03 170 LYS A C 1
ATOM 1347 O O . LYS A 1 170 ? -29.229 40.297 18.347 1.00 62.03 170 LYS A O 1
#

Secondary structure (DSSP, 8-state):
-------------------------------------TTTHHHH-SPP------SSEEEE-GGGTTSEEEEEEEEE-TTS-EEEEEEEEE--TT-EEETTTTEEE-TTTSPPGGGGGGGGGGGGGTT-TT--SS-HHHHHHHTTT-HHHHHHHHHHHHHHHHHHHSPPP-

Mean predicted aligned error: 13.61 Å